Protein AF-A0A3N5VYJ4-F1 (afdb_monomer)

Secondary structure (DSSP, 8-state):
-EEPPTT-GGGGSSS-EE-HHHHHHHHHHTSPPPTT-EEEETTS-TT---GGGEEEE--HHHHHTTS--------

Radius of gyration: 16.08 Å; Cα contacts (8 Å, |Δi|>4): 78; chains: 1; bounding box: 53×31×28 Å

Nearest PDB structures (foldseek):
  5x1h-assembly4_I  TM=7.978E-01  e=1.242E+00  Legionella pneumophila subsp. pneumophila str. Philadelphia 1
  5x42-assembly1_A  TM=4.291E-01  e=1.886E+00  Legionella pneumophila

pLDDT: mean 78.54, std 15.79, range [46.62, 92.25]

Mean predicted aligned error: 10.0 Å

Sequence (75 aa):
MILAPDGHPVRSNPYPYILEHRLVMEQHLGRYLEPDEVVHHIDGNPSNNAIENLRLCKNQAEHISNGHPHHGESV

Structure (mmCIF, N/CA/C/O backbone):
data_AF-A0A3N5VYJ4-F1
#
_entry.id   AF-A0A3N5VYJ4-F1
#
loop_
_atom_site.group_PDB
_atom_site.id
_atom_site.type_symbol
_atom_site.label_atom_id
_atom_site.label_alt_id
_atom_site.label_comp_id
_atom_site.label_asym_id
_atom_site.label_entity_id
_atom_site.label_seq_id
_atom_site.pdbx_PDB_ins_code
_atom_site.Cartn_x
_atom_site.Cartn_y
_atom_site.Cartn_z
_atom_site.occupancy
_atom_site.B_iso_or_equiv
_atom_site.auth_seq_id
_atom_site.auth_comp_id
_atom_site.auth_asym_id
_atom_site.auth_atom_id
_atom_site.pdbx_PDB_model_num
ATOM 1 N N . MET A 1 1 ? -5.532 6.843 -8.438 1.00 80.38 1 MET A N 1
ATOM 2 C CA . MET A 1 1 ? -5.878 6.964 -7.004 1.00 80.38 1 MET A CA 1
ATOM 3 C C . MET A 1 1 ? -7.377 7.158 -6.931 1.00 80.38 1 MET A C 1
ATOM 5 O O . MET A 1 1 ? -7.894 7.945 -7.712 1.00 80.38 1 MET A O 1
ATOM 9 N N . ILE A 1 2 ? -8.058 6.434 -6.058 1.00 87.12 2 ILE A N 1
ATOM 10 C CA . ILE A 1 2 ? -9.511 6.442 -5.887 1.00 87.12 2 ILE A CA 1
ATOM 11 C C . ILE A 1 2 ? -9.846 6.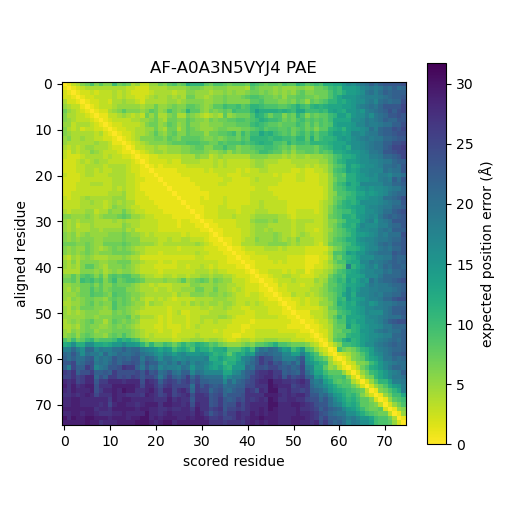716 -4.421 1.00 87.12 2 ILE A C 1
ATOM 13 O O . ILE A 1 2 ? -9.024 6.469 -3.537 1.00 87.12 2 ILE A O 1
ATOM 17 N N . LEU A 1 3 ? -11.035 7.255 -4.160 1.00 88.12 3 LEU A N 1
ATOM 18 C CA . LEU A 1 3 ? -11.512 7.450 -2.793 1.00 88.12 3 LEU A CA 1
ATOM 19 C C . LEU A 1 3 ? -11.757 6.084 -2.146 1.00 88.12 3 LEU A C 1
ATOM 21 O O . LEU A 1 3 ? -12.436 5.238 -2.727 1.00 88.12 3 LEU A O 1
ATOM 25 N N . ALA A 1 4 ? -11.225 5.873 -0.946 1.00 86.38 4 ALA A N 1
ATOM 26 C CA . ALA A 1 4 ? -11.417 4.619 -0.239 1.00 86.38 4 ALA A CA 1
ATOM 27 C C . ALA A 1 4 ? -12.901 4.396 0.129 1.00 86.38 4 ALA A C 1
ATOM 29 O O . ALA A 1 4 ? -13.607 5.360 0.475 1.00 86.38 4 ALA A O 1
ATOM 30 N N . PRO A 1 5 ? -13.390 3.144 0.080 1.00 83.81 5 PRO A N 1
ATOM 31 C CA . PRO A 1 5 ? -14.761 2.818 0.456 1.00 83.81 5 PRO A CA 1
ATOM 32 C C . PRO A 1 5 ? -15.035 3.117 1.936 1.00 83.81 5 PRO A C 1
ATOM 34 O O . PRO A 1 5 ? -14.121 3.355 2.733 1.00 83.81 5 PRO A O 1
ATOM 37 N N . ASP A 1 6 ? -16.317 3.156 2.293 1.00 81.38 6 ASP A N 1
ATOM 38 C CA . ASP A 1 6 ? -16.734 3.362 3.678 1.00 81.38 6 ASP A CA 1
ATOM 39 C C . ASP A 1 6 ? -16.248 2.200 4.565 1.00 81.38 6 ASP A C 1
ATOM 41 O O . ASP A 1 6 ? -16.265 1.045 4.142 1.00 81.38 6 ASP A O 1
ATOM 45 N N . GLY A 1 7 ? -15.732 2.508 5.759 1.00 81.25 7 GLY A N 1
ATOM 46 C CA . GLY A 1 7 ? -15.131 1.515 6.662 1.00 81.25 7 GLY A CA 1
ATOM 47 C C . GLY A 1 7 ? -13.669 1.131 6.375 1.00 81.25 7 GLY A C 1
ATOM 48 O O . GLY A 1 7 ? -13.094 0.352 7.133 1.00 81.25 7 GLY A O 1
ATOM 49 N N . HIS A 1 8 ? -13.035 1.686 5.335 1.00 82.00 8 HIS A N 1
ATOM 50 C CA . HIS A 1 8 ? -11.614 1.442 5.062 1.00 82.00 8 HIS A CA 1
ATOM 51 C C . HIS A 1 8 ? -10.711 2.168 6.080 1.00 82.00 8 HIS A C 1
ATOM 53 O O . HIS A 1 8 ? -10.937 3.353 6.325 1.00 82.00 8 HIS A O 1
ATOM 59 N N . PRO A 1 9 ? -9.631 1.561 6.613 1.00 80.75 9 PRO A N 1
ATOM 60 C CA . PRO A 1 9 ? -8.772 2.192 7.630 1.00 80.75 9 PRO A CA 1
ATOM 61 C C . PRO A 1 9 ? -8.179 3.546 7.200 1.00 80.75 9 PRO A C 1
ATOM 63 O O . PRO A 1 9 ? -8.025 4.458 8.009 1.00 80.75 9 PRO A O 1
ATOM 66 N N . VAL A 1 10 ? -7.913 3.726 5.903 1.00 81.75 10 VAL A N 1
ATOM 67 C CA . VAL A 1 10 ? -7.404 5.001 5.354 1.00 81.75 10 VAL A CA 1
ATOM 68 C C . VAL A 1 10 ? -8.427 6.147 5.385 1.00 81.75 10 VAL A C 1
ATOM 70 O O . VAL A 1 10 ? -8.035 7.297 5.205 1.00 81.75 10 VAL A O 1
ATOM 73 N N . ARG A 1 11 ? -9.720 5.878 5.646 1.00 83.81 11 ARG A N 1
ATOM 74 C CA . ARG A 1 11 ? -10.753 6.915 5.848 1.00 83.81 11 ARG A CA 1
ATOM 75 C C . ARG A 1 11 ? -10.461 7.807 7.050 1.00 83.81 11 ARG A C 1
ATOM 77 O O . ARG A 1 11 ? -10.907 8.948 7.061 1.00 83.81 11 ARG A O 1
ATOM 84 N N . SER A 1 12 ? -9.715 7.308 8.035 1.00 83.06 12 SER A N 1
ATOM 85 C CA . SER A 1 12 ? -9.291 8.089 9.201 1.00 83.06 12 SER A CA 1
ATOM 86 C C . SER A 1 12 ? -8.162 9.077 8.891 1.00 83.06 12 SER A C 1
ATOM 88 O O . SER A 1 12 ? -7.860 9.933 9.718 1.00 83.06 12 SER A O 1
ATOM 90 N N . ASN A 1 13 ? -7.532 8.973 7.719 1.00 80.25 13 ASN A N 1
ATOM 91 C CA . ASN A 1 13 ? -6.442 9.847 7.311 1.00 80.25 13 ASN A CA 1
ATOM 92 C C . ASN A 1 13 ? -7.002 11.123 6.644 1.00 80.25 13 ASN A C 1
ATOM 94 O O . ASN A 1 13 ? -8.010 11.040 5.940 1.00 80.25 13 ASN A O 1
ATOM 98 N N . PRO A 1 14 ? -6.342 12.294 6.764 1.00 84.69 14 PRO A N 1
ATOM 99 C CA . PRO A 1 14 ? -6.774 13.527 6.087 1.00 84.69 14 PRO A CA 1
ATOM 100 C C . PRO A 1 14 ? -6.836 13.403 4.554 1.00 84.69 14 PRO A C 1
ATOM 102 O O . PRO A 1 14 ? -7.498 14.201 3.894 1.00 84.69 14 PRO A O 1
ATOM 105 N N . TYR A 1 15 ? -6.180 12.386 3.990 1.00 84.62 15 TYR A N 1
ATOM 106 C CA . TYR A 1 15 ? -6.205 12.054 2.569 1.00 84.62 15 TYR A CA 1
ATOM 107 C C . TYR A 1 15 ? -6.664 10.598 2.384 1.00 84.62 15 TYR A C 1
ATOM 109 O O . TYR A 1 15 ? -5.820 9.701 2.335 1.00 84.62 15 TYR A O 1
ATOM 117 N N . PRO A 1 16 ? -7.980 10.334 2.281 1.00 86.00 16 PRO A N 1
ATOM 118 C CA . PRO A 1 16 ? -8.545 8.984 2.188 1.00 86.00 16 PRO A CA 1
ATOM 119 C C . PRO A 1 16 ? -8.471 8.414 0.760 1.00 86.00 16 PRO A C 1
ATOM 121 O O . PRO A 1 16 ? -9.430 7.827 0.255 1.00 86.00 16 PRO A O 1
ATOM 124 N N . TYR A 1 17 ? -7.343 8.618 0.081 1.00 88.81 17 TYR A N 1
ATOM 125 C CA . TYR A 1 17 ? -7.115 8.142 -1.279 1.00 88.81 17 TYR A CA 1
ATOM 126 C C . TYR A 1 17 ? -6.273 6.868 -1.259 1.00 88.81 17 TYR A C 1
ATOM 128 O O . TYR A 1 17 ? -5.236 6.808 -0.603 1.00 88.81 17 TYR A O 1
ATOM 136 N N . ILE A 1 18 ? -6.708 5.863 -2.014 1.00 89.06 18 ILE A N 1
ATOM 137 C CA . ILE A 1 18 ? -6.012 4.589 -2.199 1.00 89.06 18 ILE A CA 1
ATOM 138 C C . ILE A 1 18 ? -5.679 4.370 -3.679 1.00 89.06 18 ILE A C 1
ATOM 140 O O . ILE A 1 18 ? -6.303 4.937 -4.576 1.00 89.06 18 ILE A O 1
ATOM 144 N N . LEU A 1 19 ? -4.646 3.585 -3.971 1.00 88.56 19 LEU A N 1
ATOM 145 C CA . LEU A 1 19 ? -4.325 3.189 -5.341 1.00 88.56 19 LEU A CA 1
ATOM 146 C C . LEU A 1 19 ? -5.330 2.141 -5.835 1.00 88.56 19 LEU A C 1
ATOM 148 O O . LEU A 1 19 ? -5.702 1.240 -5.092 1.00 88.56 19 LEU A O 1
ATOM 152 N N . GLU A 1 20 ? -5.755 2.250 -7.095 1.00 91.00 20 GLU A N 1
ATOM 153 C CA . GLU A 1 20 ? -6.787 1.367 -7.660 1.00 91.00 20 GLU A CA 1
ATOM 154 C C . GLU A 1 20 ? -6.348 -0.103 -7.643 1.00 91.00 20 GLU A C 1
ATOM 156 O O . GLU A 1 20 ? -7.065 -0.945 -7.114 1.00 91.00 20 GLU A O 1
ATOM 161 N N . HIS A 1 21 ? -5.125 -0.398 -8.095 1.00 89.94 21 HIS A N 1
ATOM 162 C CA . HIS A 1 21 ? -4.545 -1.743 -8.016 1.00 89.94 21 HIS A CA 1
ATOM 163 C C . HIS A 1 21 ? -4.459 -2.286 -6.581 1.00 89.94 21 HIS A C 1
ATOM 165 O O . HIS A 1 21 ? -4.591 -3.489 -6.367 1.00 89.94 21 HIS A O 1
ATOM 171 N N . ARG A 1 22 ? -4.262 -1.412 -5.582 1.00 90.38 22 ARG A N 1
ATOM 172 C CA . ARG A 1 22 ? -4.203 -1.806 -4.168 1.00 90.38 22 ARG A CA 1
ATOM 173 C C . ARG A 1 22 ? -5.589 -2.262 -3.712 1.00 90.38 22 ARG A C 1
ATOM 175 O O . ARG A 1 22 ? -5.710 -3.358 -3.184 1.00 90.38 22 ARG A O 1
ATOM 182 N N . LEU A 1 23 ? -6.631 -1.503 -4.062 1.00 90.00 23 LEU A N 1
ATOM 183 C CA . LEU A 1 23 ? -8.016 -1.874 -3.771 1.00 90.00 23 LEU A CA 1
ATOM 184 C C . LEU A 1 23 ? -8.449 -3.163 -4.494 1.00 90.00 23 LEU A C 1
ATOM 186 O O . LEU A 1 23 ? -9.165 -3.979 -3.918 1.00 90.00 23 LEU A O 1
ATOM 190 N N . VAL A 1 24 ? -8.046 -3.362 -5.754 1.00 92.25 24 VAL A N 1
ATOM 191 C CA . VAL A 1 24 ? -8.344 -4.603 -6.497 1.00 92.25 24 VAL A CA 1
ATOM 192 C C . VAL A 1 24 ? -7.725 -5.812 -5.794 1.00 92.25 24 VAL A C 1
ATOM 194 O O . VAL A 1 24 ? -8.389 -6.831 -5.607 1.00 92.25 24 VAL A O 1
ATOM 197 N N . MET A 1 25 ? -6.475 -5.685 -5.351 1.00 91.94 25 MET A N 1
ATOM 198 C CA . MET A 1 25 ? -5.777 -6.746 -4.635 1.00 91.94 25 MET A CA 1
ATOM 199 C C . MET A 1 25 ? -6.388 -7.009 -3.246 1.00 91.94 25 MET A C 1
ATOM 201 O O . MET A 1 25 ? -6.572 -8.165 -2.879 1.00 91.94 25 MET A O 1
ATOM 205 N N . GLU A 1 26 ? -6.777 -5.975 -2.495 1.00 91.81 26 GLU A N 1
ATOM 206 C CA . GLU A 1 26 ? -7.469 -6.117 -1.199 1.00 91.81 26 GLU A CA 1
ATOM 207 C C . GLU A 1 26 ? -8.806 -6.845 -1.331 1.00 91.81 26 GLU A C 1
ATOM 209 O O . GLU A 1 26 ? -9.102 -7.760 -0.561 1.00 91.81 26 GLU A O 1
ATOM 214 N N . GLN A 1 27 ? -9.596 -6.483 -2.346 1.00 90.12 27 GLN A N 1
ATOM 215 C CA . GLN A 1 27 ? -10.857 -7.159 -2.647 1.00 90.12 27 GLN A CA 1
ATOM 216 C C . GLN A 1 27 ? -10.642 -8.630 -3.006 1.00 90.12 27 GLN A C 1
ATOM 218 O O . GLN A 1 27 ? -11.413 -9.481 -2.570 1.00 90.12 27 GLN A O 1
ATOM 223 N N . HIS A 1 28 ? -9.587 -8.940 -3.762 1.00 91.25 28 HIS A N 1
ATOM 224 C CA . HIS A 1 28 ? -9.251 -10.317 -4.111 1.00 91.25 28 HIS A CA 1
ATOM 225 C C . HIS A 1 28 ? -8.793 -11.142 -2.899 1.00 91.25 28 HIS A C 1
ATOM 227 O O . HIS A 1 28 ? -9.158 -12.308 -2.772 1.00 91.2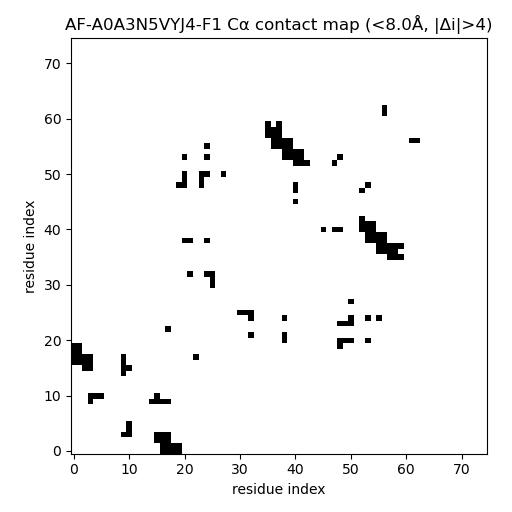5 28 HIS A O 1
ATOM 233 N N . LEU A 1 29 ? -8.011 -10.543 -1.995 1.00 88.75 29 LEU A N 1
ATOM 234 C CA . LEU A 1 29 ? -7.518 -11.194 -0.778 1.00 88.75 29 LEU A CA 1
ATOM 235 C C . LEU A 1 29 ? -8.589 -11.325 0.313 1.00 88.75 29 LEU A C 1
ATOM 237 O O . LEU A 1 29 ? -8.430 -12.141 1.220 1.00 88.75 29 LEU A O 1
ATOM 241 N N . GLY A 1 30 ? -9.636 -10.497 0.277 1.00 88.75 30 GLY A N 1
ATOM 242 C CA . GLY A 1 30 ? -10.631 -10.404 1.347 1.00 88.75 30 GLY A CA 1
ATOM 243 C C . GLY A 1 30 ? -10.082 -9.802 2.649 1.00 88.75 30 GLY A C 1
ATOM 244 O O . GLY A 1 30 ? -10.701 -9.950 3.701 1.00 88.75 30 GLY A O 1
ATOM 245 N N . ARG A 1 31 ? -8.919 -9.140 2.597 1.00 89.75 31 ARG A N 1
ATOM 246 C CA . ARG A 1 31 ? -8.293 -8.413 3.713 1.00 89.75 31 ARG A CA 1
ATOM 247 C C . ARG A 1 31 ? -7.564 -7.170 3.200 1.00 89.75 31 ARG A C 1
ATOM 249 O O . ARG A 1 31 ? -7.186 -7.116 2.033 1.00 89.75 31 ARG A O 1
ATOM 256 N N . TYR A 1 32 ? -7.336 -6.202 4.086 1.00 88.25 32 TYR A N 1
ATOM 257 C CA . TYR A 1 32 ? -6.545 -5.007 3.775 1.00 88.25 32 TYR A CA 1
ATOM 258 C C . TYR A 1 32 ? -5.061 -5.342 3.608 1.00 88.25 32 TYR A C 1
ATOM 260 O O . TYR A 1 32 ? -4.544 -6.219 4.306 1.00 88.25 32 TYR A O 1
ATOM 268 N N . LEU A 1 33 ? -4.393 -4.626 2.704 1.00 87.00 33 LEU A N 1
ATOM 269 C CA . LEU A 1 33 ? -2.964 -4.772 2.455 1.00 87.00 33 LEU A CA 1
ATOM 270 C C . LEU A 1 33 ? -2.173 -4.079 3.553 1.00 87.00 33 LEU A C 1
ATOM 272 O O . LEU A 1 33 ? -2.404 -2.906 3.869 1.00 87.00 33 LEU A O 1
ATOM 276 N N . GLU A 1 34 ? -1.187 -4.784 4.085 1.00 84.00 34 GLU A N 1
ATOM 277 C CA . GLU A 1 34 ? -0.255 -4.236 5.053 1.00 84.00 34 GLU A CA 1
ATOM 278 C C . GLU A 1 3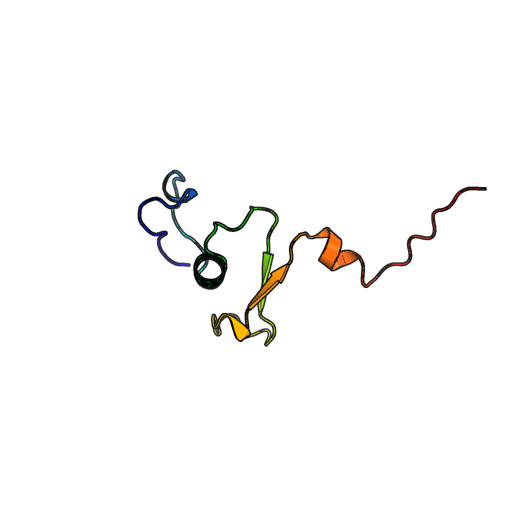4 ? 0.560 -3.086 4.433 1.00 84.00 34 GLU A C 1
ATOM 280 O O . GLU A 1 34 ? 0.711 -2.978 3.207 1.00 84.00 34 GLU A O 1
ATOM 285 N N . PRO A 1 35 ? 1.070 -2.158 5.256 1.00 81.06 35 PRO A N 1
ATOM 286 C CA . PRO A 1 35 ? 1.914 -1.075 4.759 1.00 81.06 35 PRO A CA 1
ATOM 287 C C . PRO A 1 35 ? 3.210 -1.581 4.103 1.00 81.06 35 PRO A C 1
ATOM 289 O O . PRO A 1 35 ? 3.723 -0.892 3.228 1.00 81.06 35 PRO A O 1
ATOM 292 N N . ASP A 1 36 ? 3.697 -2.773 4.473 1.00 80.62 36 ASP A N 1
ATOM 293 C CA . ASP A 1 36 ? 4.884 -3.403 3.864 1.00 80.62 36 ASP A CA 1
ATOM 294 C C . ASP A 1 36 ? 4.571 -4.149 2.552 1.00 80.62 36 ASP A C 1
ATOM 296 O O . ASP A 1 36 ? 5.448 -4.396 1.725 1.00 80.62 36 ASP A O 1
ATOM 300 N N . GLU A 1 37 ? 3.297 -4.475 2.315 1.00 86.44 37 GLU A N 1
ATOM 301 C CA . G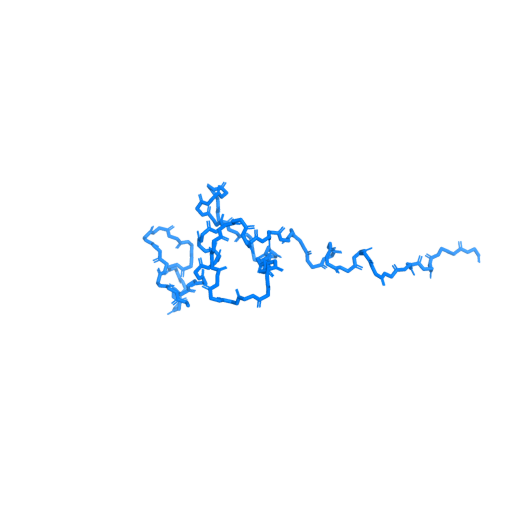LU A 1 37 ? 2.877 -5.196 1.120 1.00 86.44 37 GLU A CA 1
ATOM 302 C C . GLU A 1 37 ? 2.830 -4.261 -0.101 1.00 86.44 37 GLU A C 1
ATOM 304 O O . GLU A 1 37 ? 2.139 -3.230 -0.128 1.00 86.44 37 GLU A O 1
ATOM 309 N N . VAL A 1 38 ? 3.552 -4.647 -1.155 1.00 86.25 38 VAL A N 1
ATOM 310 C CA . VAL A 1 38 ? 3.657 -3.883 -2.406 1.00 86.25 38 VAL A CA 1
ATOM 311 C C . VAL A 1 38 ? 3.007 -4.662 -3.539 1.00 86.25 38 VAL A C 1
ATOM 313 O O . VAL A 1 38 ? 3.251 -5.852 -3.716 1.00 86.25 38 VAL A O 1
ATOM 316 N N . VAL A 1 39 ? 2.194 -3.975 -4.337 1.00 89.12 39 VAL A N 1
ATOM 317 C CA . VAL A 1 39 ? 1.573 -4.543 -5.535 1.00 89.12 39 VAL A CA 1
ATOM 318 C C . VAL A 1 39 ? 2.414 -4.169 -6.754 1.00 89.12 39 VAL A C 1
ATOM 320 O O . VAL A 1 39 ? 2.608 -2.990 -7.048 1.00 89.12 39 VAL A O 1
ATOM 323 N N . HIS A 1 40 ? 2.925 -5.175 -7.457 1.00 86.75 40 HIS A N 1
ATOM 324 C CA . HIS A 1 40 ? 3.718 -5.028 -8.672 1.00 86.75 40 HIS A CA 1
ATOM 325 C C . HIS A 1 40 ? 2.885 -5.370 -9.911 1.00 86.75 40 HIS A C 1
ATOM 327 O O . HIS A 1 40 ? 2.120 -6.330 -9.892 1.00 86.75 40 HIS A O 1
ATOM 333 N N . HIS A 1 41 ? 3.054 -4.617 -10.996 1.00 90.81 41 HIS A N 1
ATOM 334 C CA . HIS A 1 41 ? 2.372 -4.890 -12.264 1.00 90.81 41 HIS A CA 1
ATOM 335 C C . HIS A 1 41 ? 3.265 -5.797 -13.112 1.00 90.81 41 HIS A C 1
ATOM 337 O O . HIS A 1 41 ? 4.377 -5.400 -13.450 1.00 90.81 41 HIS A O 1
ATOM 343 N N . ILE A 1 42 ? 2.801 -6.999 -13.451 1.00 89.56 42 ILE A N 1
ATOM 344 C CA . ILE A 1 42 ? 3.601 -8.016 -14.155 1.00 89.56 42 ILE A CA 1
ATOM 345 C C . ILE A 1 42 ? 3.948 -7.554 -15.579 1.00 89.56 42 ILE A C 1
ATOM 347 O O . ILE A 1 42 ? 5.091 -7.688 -16.005 1.00 89.56 42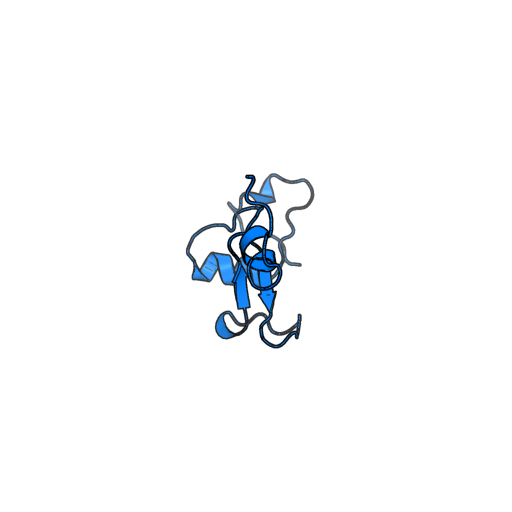 ILE A O 1
ATOM 351 N N . ASP A 1 43 ? 2.987 -6.958 -16.284 1.00 89.38 43 ASP A N 1
ATOM 352 C CA . ASP A 1 43 ? 3.150 -6.392 -17.633 1.00 89.38 43 ASP A CA 1
ATOM 353 C C . ASP A 1 43 ? 3.913 -5.049 -17.644 1.00 89.38 43 ASP A C 1
ATOM 355 O O . ASP A 1 43 ? 4.229 -4.503 -18.696 1.00 89.38 43 ASP A O 1
ATOM 359 N N . GLY A 1 44 ? 4.184 -4.459 -16.473 1.00 88.06 44 GLY A N 1
ATOM 360 C CA . GLY A 1 44 ? 4.787 -3.126 -16.361 1.00 88.06 44 GLY A CA 1
ATOM 361 C C . GLY A 1 44 ? 3.864 -1.969 -16.768 1.00 88.06 44 GLY A C 1
ATOM 362 O O . GLY A 1 44 ? 4.255 -0.807 -16.661 1.00 88.06 44 GLY A O 1
ATOM 363 N N . ASN A 1 45 ? 2.631 -2.254 -17.196 1.00 87.44 45 ASN A N 1
ATOM 364 C CA . ASN A 1 45 ? 1.638 -1.247 -17.546 1.00 87.44 45 ASN A CA 1
ATOM 365 C C . ASN A 1 45 ? 0.826 -0.792 -16.313 1.00 87.44 45 ASN A C 1
ATOM 367 O O . ASN A 1 45 ? -0.008 -1.557 -15.820 1.00 87.44 45 ASN A O 1
ATOM 371 N N . PRO A 1 46 ? 0.981 0.463 -15.846 1.00 85.69 46 PRO A N 1
ATOM 372 C CA . PRO A 1 46 ? 0.285 0.976 -14.662 1.00 85.69 46 PRO A CA 1
ATOM 373 C C . PRO A 1 46 ? -1.212 1.242 -14.885 1.00 85.69 46 PRO A C 1
ATOM 375 O O . PRO A 1 46 ? -1.922 1.556 -13.933 1.00 85.69 46 PRO A O 1
ATOM 378 N N . SER A 1 47 ? -1.694 1.164 -16.130 1.00 88.12 47 SER A N 1
ATOM 379 C CA . SER A 1 47 ? -3.124 1.298 -16.445 1.00 88.12 47 SER A CA 1
ATOM 380 C C . SER A 1 47 ? -3.862 -0.040 -16.389 1.00 88.12 47 SER A C 1
ATOM 382 O O . SER A 1 47 ? -5.090 -0.062 -16.402 1.00 88.12 47 SER A O 1
ATOM 384 N N . ASN A 1 48 ? -3.136 -1.161 -16.357 1.00 89.44 48 ASN A N 1
ATOM 385 C CA . ASN A 1 48 ? -3.725 -2.492 -16.359 1.00 89.44 48 ASN A CA 1
ATOM 386 C C . ASN A 1 48 ? -3.839 -3.028 -14.924 1.00 89.44 48 ASN A C 1
ATOM 388 O O . ASN A 1 48 ? -2.973 -3.764 -14.449 1.00 89.44 48 ASN A O 1
ATOM 392 N N . ASN A 1 49 ? -4.929 -2.650 -14.252 1.00 88.12 49 ASN A N 1
ATOM 393 C CA . ASN A 1 49 ? -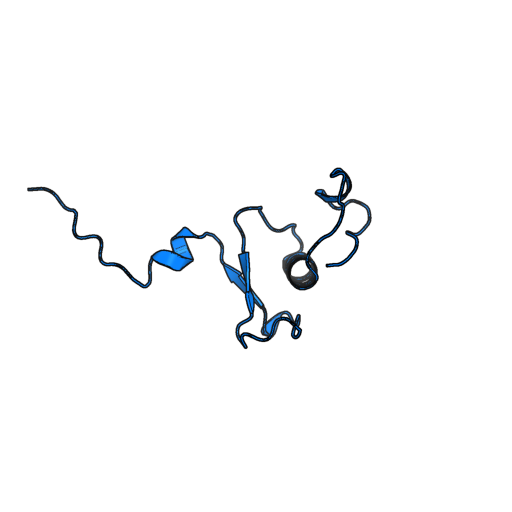5.228 -2.994 -12.856 1.00 88.12 49 ASN A CA 1
ATOM 394 C C . ASN A 1 49 ? -5.923 -4.364 -12.690 1.00 88.12 49 ASN A C 1
ATOM 396 O O . ASN A 1 49 ? -6.534 -4.614 -11.653 1.00 88.12 49 ASN A O 1
ATOM 400 N N . ALA A 1 50 ? -5.887 -5.242 -13.700 1.00 91.25 50 ALA A N 1
ATOM 401 C CA . ALA A 1 50 ? -6.470 -6.581 -13.604 1.00 91.25 50 ALA A CA 1
ATOM 402 C C . ALA A 1 50 ? -5.712 -7.429 -12.577 1.00 91.25 50 ALA A C 1
ATOM 404 O O . ALA A 1 50 ? -4.490 -7.483 -12.627 1.00 91.25 50 ALA A O 1
ATOM 405 N N . ILE A 1 51 ? -6.419 -8.138 -11.692 1.00 90.00 51 ILE A N 1
ATOM 406 C CA . ILE A 1 51 ? -5.794 -8.933 -10.620 1.00 90.00 51 ILE A CA 1
ATOM 407 C C . ILE A 1 51 ? -4.762 -9.946 -11.137 1.00 90.00 51 ILE A C 1
ATOM 409 O O . ILE A 1 51 ? -3.729 -10.140 -10.515 1.00 90.00 51 ILE A O 1
ATOM 413 N N . GLU A 1 52 ? -4.998 -10.529 -12.312 1.00 91.06 52 GLU A N 1
ATOM 414 C CA . GLU A 1 52 ? -4.079 -11.466 -12.973 1.00 91.06 52 GLU A CA 1
ATOM 415 C C . GLU A 1 52 ? -2.767 -10.799 -13.418 1.00 91.06 52 GLU A C 1
ATOM 417 O O . GLU A 1 52 ? -1.745 -11.464 -13.564 1.00 91.06 52 GLU A O 1
ATOM 422 N N . ASN A 1 53 ? -2.790 -9.479 -13.615 1.00 90.31 53 ASN A N 1
ATOM 423 C CA . ASN A 1 53 ? -1.635 -8.650 -13.938 1.00 90.31 53 ASN A CA 1
ATOM 424 C C . ASN A 1 53 ? -0.986 -8.017 -12.691 1.00 90.31 53 ASN A C 1
ATOM 426 O O . ASN A 1 53 ? 0.034 -7.334 -12.795 1.00 90.31 53 ASN A O 1
ATOM 430 N N . LEU A 1 54 ? -1.566 -8.225 -11.508 1.00 91.50 54 LEU A N 1
ATOM 431 C CA . LEU A 1 54 ? -1.062 -7.715 -10.241 1.00 91.50 54 LEU A CA 1
ATOM 432 C C . LEU A 1 54 ? -0.397 -8.846 -9.458 1.00 91.50 54 LEU A C 1
ATOM 434 O O . LEU A 1 54 ? -0.946 -9.929 -9.278 1.00 91.50 54 LEU A O 1
ATOM 438 N N . ARG A 1 55 ? 0.797 -8.581 -8.941 1.00 89.69 55 ARG A N 1
ATOM 439 C CA . ARG A 1 55 ? 1.532 -9.494 -8.073 1.00 89.69 55 ARG A CA 1
ATOM 440 C C . ARG A 1 55 ? 1.729 -8.857 -6.712 1.00 89.69 55 ARG A C 1
ATOM 442 O O 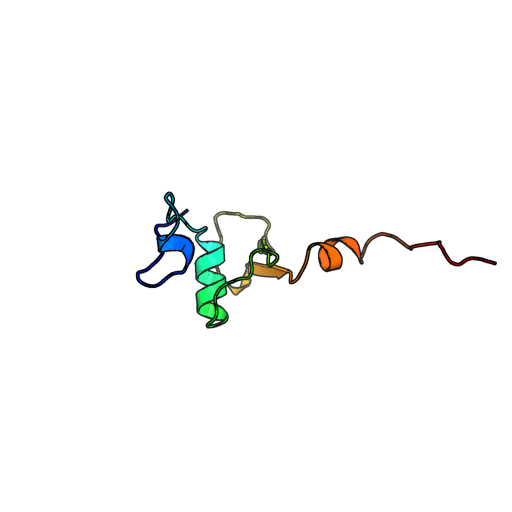. ARG A 1 55 ? 2.308 -7.780 -6.606 1.00 89.69 55 ARG A O 1
ATOM 449 N N . LEU A 1 56 ? 1.283 -9.551 -5.672 1.00 88.06 56 LEU A N 1
ATOM 450 C CA . LEU A 1 56 ? 1.544 -9.164 -4.295 1.00 88.06 56 LEU A CA 1
ATOM 451 C C . LEU A 1 56 ? 2.956 -9.582 -3.883 1.00 88.06 56 LEU A C 1
ATOM 453 O O . LEU A 1 56 ? 3.282 -10.768 -3.896 1.00 88.06 56 LEU A O 1
ATOM 457 N N . CYS A 1 57 ? 3.765 -8.615 -3.474 1.00 81.12 57 CYS A N 1
ATOM 458 C CA . CYS A 1 57 ? 5.055 -8.838 -2.839 1.00 81.12 57 CYS A CA 1
ATOM 459 C C . CYS A 1 57 ? 4.898 -8.623 -1.330 1.00 81.12 57 CYS A C 1
ATOM 461 O O . CYS A 1 57 ? 4.492 -7.542 -0.901 1.00 81.12 57 CYS A O 1
ATOM 463 N N . LYS A 1 58 ? 5.211 -9.656 -0.536 1.00 67.62 58 LYS A N 1
ATOM 464 C CA . LYS A 1 58 ? 4.999 -9.655 0.922 1.00 67.62 58 LYS A CA 1
ATOM 465 C C . LYS A 1 58 ? 5.943 -8.742 1.696 1.00 67.62 58 LYS A C 1
ATOM 467 O O . LYS A 1 58 ? 5.552 -8.284 2.755 1.00 67.62 58 LYS A O 1
ATOM 472 N N . ASN A 1 59 ? 7.171 -8.544 1.217 1.00 58.38 59 ASN A N 1
ATOM 473 C CA . ASN A 1 59 ? 8.147 -7.663 1.854 1.00 58.38 59 ASN A CA 1
ATOM 474 C C . ASN A 1 59 ? 9.170 -7.143 0.835 1.00 58.38 59 ASN A C 1
ATOM 476 O O . ASN A 1 59 ? 9.527 -7.855 -0.112 1.00 58.38 59 ASN A O 1
ATOM 480 N N . GLN A 1 60 ? 9.761 -5.971 1.097 1.00 52.88 60 GLN A N 1
ATOM 481 C CA . GLN A 1 60 ? 10.956 -5.486 0.380 1.00 52.88 60 GLN A CA 1
ATOM 482 C C . GLN A 1 60 ? 12.122 -6.503 0.452 1.00 52.88 60 GLN A C 1
ATOM 484 O O . GLN A 1 60 ? 12.926 -6.599 -0.472 1.00 52.88 60 GLN A O 1
ATOM 489 N N . ALA A 1 61 ? 12.183 -7.317 1.513 1.00 50.34 61 ALA A N 1
ATOM 490 C CA . ALA A 1 61 ? 13.183 -8.372 1.689 1.00 50.34 61 ALA A CA 1
ATOM 491 C C . ALA A 1 61 ? 13.070 -9.512 0.652 1.00 50.34 61 ALA A C 1
ATOM 493 O O . ALA A 1 61 ? 14.092 -10.028 0.200 1.00 50.34 61 ALA A O 1
ATOM 494 N N . GLU A 1 62 ? 11.859 -9.861 0.198 1.00 49.06 62 GLU A N 1
ATOM 495 C CA . GLU A 1 62 ? 11.665 -10.856 -0.875 1.00 49.06 62 GLU A CA 1
ATOM 496 C C . GLU A 1 62 ? 12.058 -10.280 -2.251 1.00 49.06 62 GLU A C 1
ATOM 498 O O . GLU A 1 62 ? 12.521 -11.006 -3.127 1.00 49.06 62 GLU A O 1
ATOM 503 N N . HIS A 1 63 ? 11.983 -8.952 -2.415 1.00 48.31 63 HIS A N 1
ATOM 504 C CA . HIS A 1 63 ? 12.455 -8.238 -3.608 1.00 48.31 63 HIS A CA 1
ATOM 505 C C . HIS A 1 63 ? 13.996 -8.181 -3.719 1.00 48.31 63 HIS A C 1
ATOM 507 O O . HIS A 1 63 ? 14.521 -7.993 -4.812 1.00 48.31 63 HIS A O 1
ATOM 513 N N . ILE A 1 64 ? 14.739 -8.366 -2.618 1.00 50.59 64 ILE A N 1
ATOM 514 C CA . ILE A 1 64 ? 16.217 -8.306 -2.592 1.00 50.59 64 ILE A CA 1
ATOM 515 C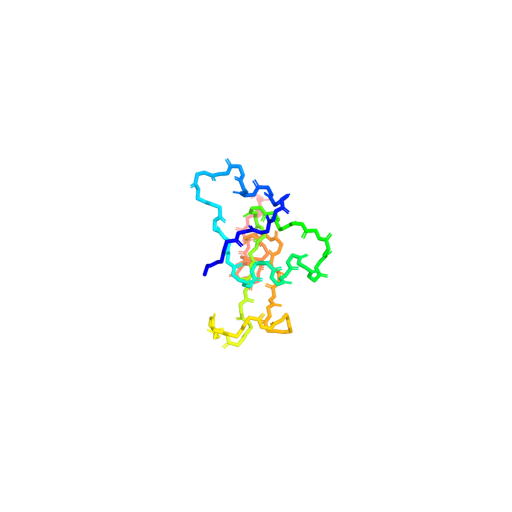 C . ILE A 1 64 ? 16.855 -9.711 -2.605 1.00 50.59 64 ILE A C 1
ATOM 517 O O . ILE A 1 64 ? 17.986 -9.880 -3.062 1.00 50.59 64 ILE A O 1
ATOM 521 N N . SER A 1 65 ? 16.136 -10.748 -2.160 1.00 46.62 65 SER A N 1
ATOM 522 C CA . SER A 1 65 ? 16.717 -12.085 -1.951 1.00 46.62 65 SER A CA 1
ATOM 523 C C . SER A 1 65 ? 17.053 -12.859 -3.238 1.00 46.62 65 SER A C 1
ATOM 525 O O . SER A 1 65 ? 17.876 -13.767 -3.205 1.00 46.62 65 SER A O 1
ATOM 527 N N . ASN A 1 66 ? 16.526 -12.460 -4.400 1.00 46.94 66 ASN A N 1
ATOM 528 C CA . ASN A 1 66 ? 16.888 -13.089 -5.679 1.00 46.94 66 ASN A CA 1
ATOM 529 C C . ASN A 1 66 ? 18.149 -12.499 -6.351 1.00 46.94 66 ASN A C 1
ATOM 531 O O . ASN A 1 66 ? 18.406 -12.813 -7.513 1.00 46.94 66 ASN A O 1
ATOM 535 N N . GLY A 1 67 ? 18.937 -11.651 -5.668 1.00 48.59 67 GLY A N 1
ATOM 536 C CA . GLY A 1 67 ? 19.999 -10.887 -6.338 1.00 48.59 67 GLY A CA 1
ATOM 537 C C . GLY A 1 67 ? 21.276 -10.539 -5.570 1.00 48.59 67 GLY A C 1
ATOM 538 O O . GLY A 1 67 ? 22.040 -9.731 -6.092 1.00 48.59 67 GLY A O 1
ATOM 539 N N . HIS A 1 68 ? 21.566 -11.096 -4.389 1.00 53.62 68 HIS A N 1
ATOM 540 C CA . HIS A 1 68 ? 22.894 -10.916 -3.777 1.00 53.62 68 HIS A CA 1
ATOM 541 C C . HIS A 1 68 ? 23.300 -12.109 -2.897 1.00 53.62 68 HIS A C 1
ATOM 543 O O . HIS A 1 68 ? 22.650 -12.348 -1.878 1.00 53.62 68 HIS A O 1
ATOM 549 N N . PRO A 1 69 ? 24.380 -12.848 -3.221 1.00 46.72 69 PRO A N 1
ATOM 550 C CA . PRO A 1 69 ? 24.975 -13.768 -2.265 1.00 46.72 69 PRO A CA 1
ATOM 551 C C . PRO A 1 69 ? 25.564 -12.949 -1.109 1.00 46.72 69 PRO A C 1
ATOM 553 O O . PRO A 1 69 ? 26.538 -12.217 -1.275 1.00 46.72 69 PRO A O 1
ATOM 556 N N . HIS A 1 70 ? 24.959 -13.068 0.071 1.00 46.81 70 HIS A N 1
ATOM 557 C CA . HIS A 1 70 ? 25.590 -12.696 1.332 1.00 46.81 70 HIS A CA 1
ATOM 558 C C . HIS A 1 70 ? 26.811 -13.610 1.536 1.00 46.81 70 HIS A C 1
ATOM 560 O O . HIS A 1 70 ? 26.673 -14.743 1.987 1.00 46.81 70 HIS A O 1
ATOM 566 N N . HIS A 1 71 ? 28.011 -13.137 1.189 1.00 49.22 71 HIS A N 1
ATOM 567 C CA . HIS A 1 71 ? 29.245 -13.698 1.736 1.00 49.22 71 HIS A CA 1
ATOM 568 C C . HIS A 1 71 ? 29.538 -12.952 3.033 1.00 49.22 71 HIS A C 1
ATOM 570 O O . HIS A 1 71 ? 30.042 -11.831 3.031 1.00 49.22 71 HIS A O 1
ATOM 576 N N . GLY A 1 72 ? 29.160 -13.569 4.140 1.00 52.12 72 GLY A N 1
ATOM 577 C CA . GLY A 1 72 ? 29.377 -13.039 5.474 1.00 52.12 72 GLY A CA 1
ATOM 578 C C . GLY A 1 72 ? 29.215 -14.149 6.491 1.00 52.12 72 GLY A C 1
ATOM 579 O O . GLY A 1 72 ? 28.354 -14.050 7.356 1.00 52.12 72 GLY A O 1
ATOM 580 N N . GLU A 1 73 ? 30.010 -15.210 6.351 1.00 50.22 73 GLU A N 1
ATOM 581 C CA . GLU A 1 73 ? 30.201 -16.181 7.421 1.00 50.22 73 GLU A CA 1
ATOM 582 C C . GLU A 1 73 ? 31.654 -16.109 7.885 1.00 50.22 73 GLU A C 1
ATOM 584 O O . GLU A 1 73 ? 32.602 -16.251 7.112 1.00 50.22 73 GLU A O 1
ATOM 589 N N . SER A 1 74 ? 31.776 -15.761 9.158 1.00 51.38 74 SER A N 1
ATOM 590 C CA . SER A 1 74 ? 32.995 -15.619 9.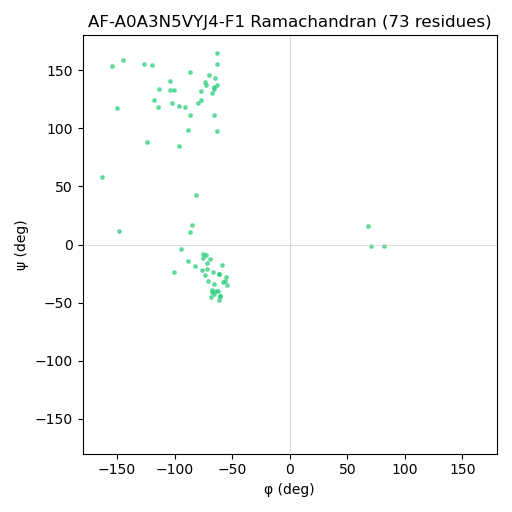930 1.00 51.38 74 SER A CA 1
ATOM 591 C C . SER A 1 74 ? 33.699 -16.964 10.102 1.00 51.38 74 SER A C 1
ATOM 593 O O . SER A 1 74 ? 33.054 -17.928 10.513 1.00 51.38 74 SER A O 1
ATOM 595 N N . VAL A 1 75 ? 35.022 -16.984 9.920 1.00 54.56 75 VAL A N 1
ATOM 596 C CA . VAL A 1 75 ? 35.962 -17.840 10.669 1.00 54.56 75 VAL A CA 1
ATOM 597 C C . VAL A 1 75 ? 37.210 -17.045 11.022 1.00 54.56 75 VAL A C 1
ATOM 599 O O . VAL A 1 75 ? 37.625 -16.206 10.190 1.00 54.56 75 VAL A O 1
#

Foldseek 3Di:
DAADDPPDPLVPPPDRDDQLLQVQVCVVVVHHDDPQKDWDQQVNDSVPSDPVRIDIDNHVVVVPVVDDPPPDDDD

Solvent-accessible surface area (backbone atoms only — not comparable to full-atom values): 4898 Å² total; per-residue (Å²): 113,39,77,56,60,90,93,39,81,54,62,81,41,101,67,36,62,36,50,57,52,55,52,46,49,21,64,73,67,74,47,83,74,55,93,62,45,43,79,42,49,74,81,71,45,92,85,54,56,48,63,92,35,48,42,82,39,79,36,72,66,68,75,50,67,86,74,64,88,83,86,80,79,89,129